Protein AF-A0A9W8NW38-F1 (afdb_monomer_lite)

Radius of gyration: 18.31 Å; chains: 1; bounding box: 57×44×34 Å

Organism: NCBI:txid2804962

InterPro domains:
  IPR018794 Uncharacterised protein family UPF0538 [PF10209] (23-87)
  IPR018794 Uncharacterised protein family UPF0538 [PTHR18444] (19-88)

Sequence (94 aa):
MATYTDFSDVHTNLARPKNSAILTVRVIKSFQYRT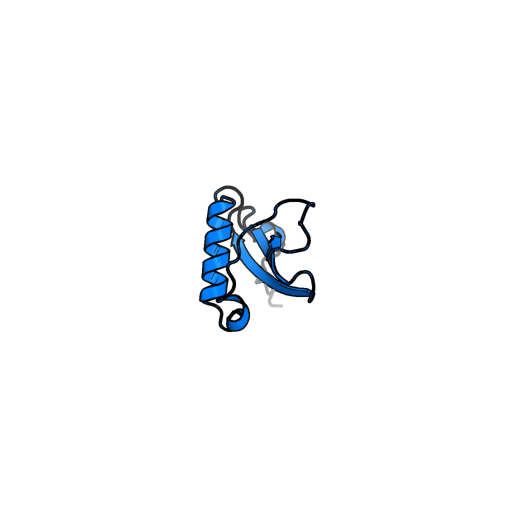ERSLVLKDINLETTTVGQLKDISRQAIQIQSGWKPYRNVELGKLLTGKNSHKNDCAVTA

Secondary structure (DSSP, 8-state):
-----------HHHHS-TT-EEEEEEEEEETTTTEEEEEEEEEE-TTT--HHHHHHHHHHHHHHSGGGGGGTTS---EE--SS---TTS-EEE-

Foldseek 3Di:
DDDDPPDDPPDVVNVDPPQWDWDWKWWFLALVVRDIDIDIDTGHGPVPDDPVNVVVVVLVCLVPDPVNVVVVPGDAPEADEDDDDDRGHGYMYD

Structure (mmCIF, N/CA/C/O backbone):
data_AF-A0A9W8NW38-F1
#
_entry.id   AF-A0A9W8NW38-F1
#
loop_
_atom_site.group_PDB
_atom_site.id
_atom_site.type_symbol
_atom_site.label_atom_id
_atom_site.label_alt_id
_atom_site.label_comp_id
_atom_site.label_asym_id
_atom_site.label_entity_id
_atom_site.label_seq_id
_atom_site.pdbx_PDB_ins_code
_atom_site.Cartn_x
_atom_site.Cartn_y
_atom_site.Cartn_z
_atom_site.occupancy
_atom_site.B_iso_or_equiv
_atom_site.auth_seq_id
_atom_site.auth_comp_id
_atom_site.auth_asym_id
_atom_site.auth_atom_id
_atom_site.pdbx_PDB_model_num
ATOM 1 N N . MET A 1 1 ? 43.422 -24.853 -8.299 1.00 49.69 1 MET A N 1
ATOM 2 C CA . MET A 1 1 ? 42.834 -23.610 -7.759 1.00 49.69 1 MET A CA 1
ATOM 3 C C . MET A 1 1 ? 41.580 -23.319 -8.571 1.00 49.69 1 MET A C 1
ATOM 5 O O . MET A 1 1 ? 41.711 -22.879 -9.703 1.00 49.69 1 MET A O 1
ATOM 9 N N . ALA A 1 2 ? 40.397 -23.693 -8.077 1.00 51.09 2 ALA A N 1
ATOM 10 C CA . ALA A 1 2 ? 39.141 -23.467 -8.794 1.00 51.09 2 ALA A CA 1
ATOM 11 C C . ALA A 1 2 ? 38.699 -22.011 -8.586 1.00 51.09 2 ALA A C 1
ATOM 13 O O . ALA A 1 2 ? 38.425 -21.601 -7.461 1.00 51.09 2 ALA A O 1
ATOM 14 N N . THR A 1 3 ? 38.689 -21.221 -9.654 1.00 58.81 3 THR A N 1
ATOM 15 C CA . THR A 1 3 ? 38.161 -19.854 -9.666 1.00 58.81 3 THR A CA 1
ATOM 16 C C . THR A 1 3 ? 36.636 -19.915 -9.678 1.00 58.81 3 THR A C 1
ATOM 18 O O . THR A 1 3 ? 36.044 -20.383 -10.648 1.00 58.81 3 THR A O 1
ATOM 21 N N . TYR A 1 4 ? 36.006 -19.492 -8.581 1.00 62.81 4 TYR A N 1
ATOM 22 C CA . TYR A 1 4 ? 34.551 -19.442 -8.431 1.00 62.81 4 TYR A CA 1
ATOM 23 C C . TYR A 1 4 ? 34.021 -18.156 -9.082 1.00 62.81 4 TYR A C 1
ATOM 25 O O . TYR A 1 4 ? 33.978 -17.102 -8.451 1.00 62.81 4 TYR A O 1
ATOM 33 N N . THR A 1 5 ? 33.676 -18.221 -10.368 1.00 65.69 5 THR A N 1
ATOM 34 C CA . THR A 1 5 ? 33.153 -17.079 -11.138 1.00 65.69 5 THR A CA 1
ATOM 35 C C . THR A 1 5 ? 31.622 -17.101 -11.163 1.00 65.69 5 THR A C 1
ATOM 37 O O . THR A 1 5 ? 31.024 -17.177 -12.229 1.00 65.69 5 THR A O 1
ATOM 40 N N . ASP A 1 6 ? 30.977 -17.082 -9.995 1.00 61.41 6 ASP A N 1
ATOM 41 C CA . ASP A 1 6 ? 29.505 -17.112 -9.890 1.00 61.41 6 ASP A CA 1
ATOM 42 C C . ASP A 1 6 ? 28.972 -16.039 -8.930 1.00 61.41 6 ASP A C 1
ATOM 44 O O . ASP A 1 6 ? 28.092 -16.261 -8.110 1.00 61.41 6 ASP A O 1
ATOM 48 N N . PHE A 1 7 ? 29.539 -14.837 -9.001 1.00 63.38 7 PHE A N 1
ATOM 49 C CA . PHE A 1 7 ? 28.880 -13.651 -8.469 1.00 63.38 7 PHE A CA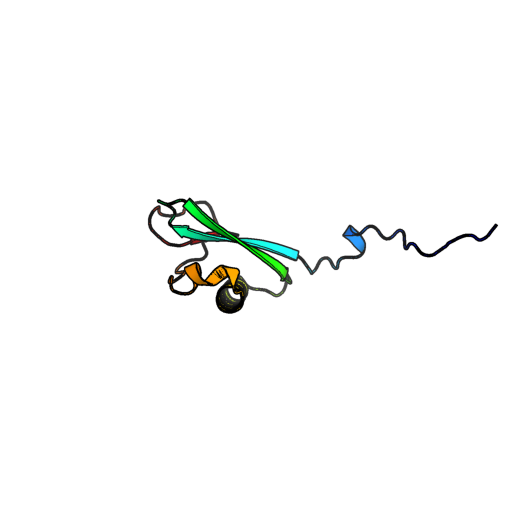 1
ATOM 50 C C . PHE A 1 7 ? 28.950 -12.576 -9.542 1.00 63.38 7 PHE A C 1
ATOM 52 O O . PHE A 1 7 ? 30.015 -12.041 -9.844 1.00 63.38 7 PHE A O 1
ATOM 59 N N . SER A 1 8 ? 27.812 -12.289 -10.169 1.00 66.00 8 SER A N 1
ATOM 60 C CA . SER A 1 8 ? 27.688 -11.140 -11.055 1.00 66.00 8 SER A CA 1
ATOM 61 C C . SER A 1 8 ? 27.897 -9.869 -10.226 1.00 66.00 8 SER A C 1
ATOM 63 O O . SER A 1 8 ? 27.025 -9.517 -9.431 1.00 66.00 8 SER A O 1
ATOM 65 N N . ASP A 1 9 ? 29.016 -9.171 -10.432 1.00 67.62 9 ASP A N 1
ATOM 66 C CA . ASP A 1 9 ? 29.370 -7.867 -9.828 1.00 67.62 9 ASP A CA 1
ATOM 67 C C . ASP A 1 9 ? 28.476 -6.712 -10.341 1.00 67.62 9 ASP A C 1
ATOM 69 O O . ASP A 1 9 ? 28.858 -5.549 -10.459 1.00 67.62 9 ASP A O 1
ATOM 73 N N . VAL A 1 10 ? 27.237 -7.018 -10.722 1.00 69.44 10 VAL A N 1
ATOM 74 C CA . VAL A 1 10 ? 26.283 -5.996 -11.125 1.00 69.44 10 VAL A CA 1
ATOM 75 C C . VAL A 1 10 ? 25.728 -5.387 -9.852 1.00 69.44 10 VAL A C 1
ATOM 77 O O . VAL A 1 10 ? 25.015 -6.030 -9.080 1.00 69.44 10 VAL A O 1
ATOM 80 N N . HIS A 1 11 ? 26.055 -4.117 -9.641 1.00 70.38 11 HIS A N 1
ATOM 81 C CA . HIS A 1 11 ? 25.548 -3.355 -8.514 1.00 70.38 11 HIS A CA 1
ATOM 82 C C . HIS A 1 11 ? 24.018 -3.424 -8.504 1.00 70.38 11 HIS A C 1
ATOM 84 O O . HIS A 1 11 ? 23.361 -3.210 -9.524 1.00 70.38 11 HIS A O 1
ATOM 90 N N . THR A 1 12 ? 23.427 -3.682 -7.339 1.00 63.47 12 THR A N 1
ATOM 91 C CA . THR A 1 12 ? 21.977 -3.901 -7.174 1.00 63.47 12 THR A CA 1
ATOM 92 C C . THR A 1 12 ? 21.138 -2.710 -7.656 1.00 63.47 12 THR A C 1
ATOM 94 O O . THR A 1 12 ? 19.974 -2.866 -8.012 1.00 63.47 12 THR A O 1
ATOM 97 N N . ASN A 1 13 ? 21.746 -1.519 -7.705 1.00 61.78 13 ASN A N 1
ATOM 98 C CA . ASN A 1 13 ? 21.168 -0.301 -8.271 1.00 61.78 13 ASN A CA 1
ATOM 99 C C . ASN A 1 13 ? 20.966 -0.375 -9.800 1.00 61.78 13 ASN A C 1
ATOM 101 O O . ASN A 1 13 ? 19.976 0.147 -10.299 1.00 61.78 13 ASN A O 1
ATOM 105 N N . LEU A 1 14 ? 21.871 -1.046 -10.522 1.00 62.88 14 LEU A N 1
ATOM 106 C CA . LEU A 1 14 ? 21.801 -1.264 -11.972 1.00 62.88 14 LEU A CA 1
ATOM 107 C C . LEU A 1 14 ? 20.973 -2.504 -12.327 1.00 62.88 14 LEU A C 1
ATOM 109 O O . LEU A 1 14 ? 20.330 -2.534 -13.371 1.00 62.88 14 LEU A O 1
ATOM 113 N N . ALA A 1 15 ? 20.982 -3.517 -11.453 1.00 64.00 15 ALA A N 1
ATOM 114 C CA . ALA A 1 15 ? 20.206 -4.742 -11.636 1.00 64.00 15 ALA A CA 1
ATOM 115 C C . ALA A 1 15 ? 18.692 -4.509 -11.508 1.00 64.00 15 ALA A C 1
ATOM 117 O O . ALA A 1 15 ? 17.901 -5.240 -12.106 1.00 64.00 15 ALA A O 1
ATOM 118 N N . ARG A 1 16 ? 18.267 -3.499 -10.735 1.00 64.62 16 ARG A N 1
ATOM 119 C CA . ARG A 1 16 ? 16.850 -3.158 -10.616 1.00 64.62 16 ARG A CA 1
ATOM 120 C C . ARG A 1 16 ? 16.446 -2.209 -11.750 1.00 64.62 16 ARG A C 1
ATOM 122 O O . ARG A 1 16 ? 17.072 -1.159 -11.903 1.00 64.62 16 ARG A O 1
ATOM 129 N N . PRO A 1 17 ? 15.406 -2.528 -12.541 1.00 66.38 17 PRO A N 1
ATOM 130 C CA . PRO A 1 17 ? 14.961 -1.639 -13.602 1.00 66.38 17 PRO A CA 1
ATOM 131 C C . PRO A 1 17 ? 14.568 -0.284 -13.007 1.00 66.38 17 PRO A C 1
ATOM 133 O O . PRO A 1 17 ? 13.839 -0.220 -12.019 1.00 66.38 17 PRO A O 1
ATOM 136 N N . LYS A 1 18 ? 15.019 0.811 -13.632 1.00 67.12 18 LYS A N 1
ATOM 137 C CA . LYS A 1 18 ? 14.696 2.190 -13.207 1.00 67.12 18 LYS A CA 1
ATOM 138 C C . LYS A 1 18 ? 13.191 2.449 -13.134 1.00 67.12 18 LYS A C 1
ATOM 140 O O . LYS A 1 18 ? 12.753 3.327 -12.401 1.00 67.12 18 LYS A O 1
ATOM 145 N N . ASN A 1 19 ? 12.422 1.650 -13.871 1.00 71.12 19 ASN A N 1
ATOM 146 C CA . ASN A 1 19 ? 10.975 1.716 -13.895 1.00 71.12 19 ASN A CA 1
ATOM 147 C C . ASN A 1 19 ? 10.298 0.949 -12.748 1.00 71.12 19 ASN A C 1
ATOM 149 O O . ASN A 1 19 ? 9.079 0.898 -12.715 1.00 71.12 19 ASN A O 1
ATOM 153 N N . SER A 1 20 ? 11.039 0.332 -11.818 1.00 72.06 20 SER A N 1
ATOM 154 C CA . SER A 1 20 ? 10.463 -0.255 -10.605 1.00 72.06 20 SER A CA 1
ATOM 155 C C . SER A 1 20 ? 10.894 0.538 -9.369 1.00 72.06 20 SER A C 1
ATOM 157 O O . SER A 1 20 ? 12.041 0.511 -8.900 1.00 72.06 20 SER A O 1
ATOM 159 N N . ALA A 1 21 ? 9.947 1.300 -8.831 1.00 78.12 21 ALA A N 1
ATOM 160 C CA . ALA A 1 21 ? 10.101 2.038 -7.592 1.00 78.12 21 ALA A CA 1
ATOM 161 C C . ALA A 1 21 ? 9.444 1.289 -6.432 1.00 78.12 21 ALA A C 1
ATOM 163 O O . ALA A 1 21 ? 8.453 0.573 -6.589 1.00 78.12 21 ALA A O 1
ATOM 164 N N . ILE A 1 22 ? 10.013 1.478 -5.242 1.00 83.25 22 ILE A N 1
ATOM 165 C CA . ILE A 1 22 ? 9.375 1.080 -3.991 1.00 83.25 22 ILE A CA 1
ATOM 166 C C . ILE A 1 22 ? 8.793 2.352 -3.394 1.00 83.25 22 ILE A C 1
ATOM 168 O O . ILE A 1 22 ? 9.541 3.274 -3.070 1.00 83.25 22 ILE A O 1
ATOM 172 N N . LEU A 1 23 ? 7.474 2.396 -3.256 1.00 82.62 23 LEU A N 1
ATOM 173 C CA . LEU A 1 23 ? 6.765 3.507 -2.635 1.00 82.62 23 LEU A CA 1
ATOM 174 C C . LEU A 1 23 ? 6.270 3.066 -1.265 1.00 82.62 23 LEU A C 1
ATOM 176 O O . LEU A 1 23 ? 5.631 2.023 -1.125 1.00 82.62 23 LEU A O 1
ATOM 180 N N . THR A 1 24 ? 6.573 3.860 -0.243 1.00 83.50 24 THR A N 1
ATOM 181 C CA . THR A 1 24 ? 6.071 3.614 1.109 1.00 83.50 24 THR A CA 1
ATOM 182 C C . THR A 1 24 ? 4.994 4.630 1.415 1.00 83.50 24 THR A C 1
ATOM 184 O O . THR A 1 24 ? 5.265 5.814 1.548 1.00 83.50 24 THR A O 1
ATOM 187 N N . VAL A 1 25 ? 3.768 4.149 1.537 1.00 83.25 25 VAL A N 1
ATOM 188 C CA . VAL A 1 25 ? 2.586 4.970 1.744 1.00 83.25 25 VAL A CA 1
ATOM 189 C C . VAL A 1 25 ? 2.163 4.863 3.204 1.00 83.25 25 VAL A C 1
ATOM 191 O O . VAL A 1 25 ? 1.840 3.782 3.693 1.00 83.25 25 VAL A O 1
ATOM 194 N N . ARG A 1 26 ? 2.143 5.979 3.928 1.00 82.00 26 ARG A N 1
ATOM 195 C CA . ARG A 1 26 ? 1.628 6.047 5.300 1.00 82.00 26 ARG A CA 1
ATOM 196 C C . ARG A 1 26 ? 0.115 6.169 5.264 1.00 82.00 26 ARG A C 1
ATOM 198 O O . ARG A 1 26 ? -0.434 7.134 4.742 1.00 82.00 26 ARG A O 1
ATOM 205 N N . VAL A 1 27 ? -0.559 5.188 5.842 1.00 81.62 27 VAL A N 1
ATOM 206 C CA . VAL A 1 27 ? -2.012 5.154 5.980 1.00 81.62 27 VA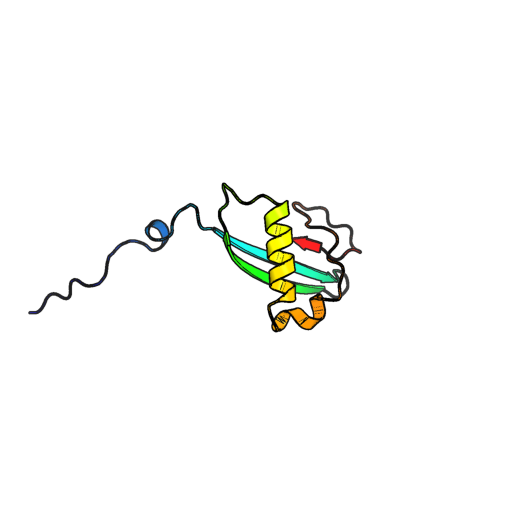L A CA 1
ATOM 207 C C . VAL A 1 27 ? -2.350 5.544 7.410 1.00 81.62 27 VAL A C 1
ATOM 209 O O . VAL A 1 27 ? -1.992 4.841 8.356 1.00 81.62 27 VAL A O 1
ATOM 212 N N . ILE A 1 28 ? -3.035 6.670 7.571 1.00 82.50 28 ILE A N 1
ATOM 213 C CA . ILE A 1 28 ? -3.351 7.265 8.866 1.00 82.50 28 ILE A CA 1
ATOM 214 C C . ILE A 1 28 ? -4.842 7.064 9.130 1.00 82.50 28 ILE A C 1
ATOM 216 O O . ILE A 1 28 ? -5.691 7.611 8.428 1.00 82.50 28 ILE A O 1
ATOM 220 N N . LYS A 1 29 ? -5.163 6.282 10.164 1.00 77.19 29 LYS A N 1
ATOM 221 C CA . LYS A 1 29 ? -6.540 6.081 10.643 1.00 77.19 29 LYS A CA 1
ATOM 222 C C . LYS A 1 29 ? -6.998 7.217 11.547 1.00 77.19 29 LYS A C 1
ATOM 224 O O . LYS A 1 29 ? -8.172 7.548 11.571 1.00 77.19 29 LYS A O 1
ATOM 229 N N . SER A 1 30 ? -6.101 7.789 12.339 1.00 71.31 30 SER A N 1
ATOM 230 C CA . SER A 1 30 ? -6.427 8.968 13.136 1.00 71.31 30 SER A CA 1
ATOM 231 C C . SER A 1 30 ? -5.177 9.777 13.421 1.00 71.31 30 SER A C 1
ATOM 233 O O . SER A 1 30 ? -4.226 9.272 14.021 1.00 71.31 30 SER A O 1
ATOM 235 N N . PHE A 1 31 ? -5.204 11.052 13.037 1.00 70.31 31 PHE A N 1
ATOM 236 C CA . PHE A 1 31 ? -4.146 11.998 13.379 1.00 70.31 31 PHE A CA 1
ATOM 237 C C . PHE A 1 31 ? -4.105 12.311 14.874 1.00 70.31 31 PHE A C 1
ATOM 239 O O . PHE A 1 31 ? -3.017 12.469 15.432 1.00 70.31 31 PHE A O 1
ATOM 246 N N . GLN A 1 32 ? -5.268 12.374 15.529 1.00 73.25 32 GLN A N 1
ATOM 247 C CA . GLN A 1 32 ? -5.374 12.681 16.955 1.00 73.25 32 GLN A CA 1
ATOM 248 C C . GLN A 1 32 ? -4.758 11.572 17.809 1.00 73.25 32 GLN A C 1
ATOM 250 O O . GLN A 1 32 ? -3.960 11.856 18.696 1.00 73.25 32 GLN A O 1
ATOM 255 N N . TYR A 1 33 ? -5.066 10.316 17.486 1.00 78.94 33 TYR A N 1
ATOM 256 C CA . TYR A 1 33 ? -4.566 9.148 18.215 1.00 78.94 33 TYR A CA 1
ATOM 257 C C . TYR A 1 33 ? -3.278 8.563 17.620 1.00 78.94 33 TYR A C 1
ATOM 259 O O . TYR A 1 33 ? -2.870 7.472 18.012 1.00 78.94 33 TYR A O 1
ATOM 267 N N . ARG A 1 34 ? -2.652 9.255 16.650 1.00 72.56 34 ARG A N 1
ATOM 268 C CA . ARG A 1 34 ? -1.401 8.840 15.979 1.00 72.56 34 ARG A CA 1
ATOM 269 C C . ARG A 1 34 ? -1.429 7.387 15.489 1.00 72.56 34 ARG A C 1
ATOM 271 O O . ARG A 1 34 ? -0.419 6.693 15.487 1.00 72.56 34 ARG A O 1
ATOM 278 N N . THR A 1 35 ? -2.606 6.912 15.092 1.00 80.19 35 THR A N 1
ATOM 279 C CA . THR A 1 35 ? -2.779 5.537 14.629 1.00 80.19 35 THR A CA 1
ATOM 280 C C . THR A 1 35 ? -2.520 5.508 13.135 1.00 80.19 35 THR A C 1
ATOM 282 O O . THR A 1 35 ? -3.373 5.901 12.335 1.00 80.19 35 THR A O 1
ATOM 285 N N . GLU A 1 36 ? -1.323 5.069 12.773 1.00 85.38 36 GLU A N 1
ATOM 286 C CA . GLU A 1 36 ? -0.865 4.969 11.395 1.00 85.38 36 GLU A CA 1
ATOM 287 C C . GLU A 1 36 ? -0.151 3.645 11.136 1.00 85.38 36 GLU A C 1
ATOM 289 O O . GLU A 1 36 ? 0.319 2.968 12.053 1.00 85.38 36 GLU A O 1
ATOM 294 N N . ARG A 1 37 ? -0.070 3.269 9.863 1.00 85.00 37 ARG A N 1
ATOM 295 C CA . ARG A 1 37 ? 0.698 2.114 9.408 1.00 85.00 37 ARG A CA 1
ATOM 296 C C . ARG A 1 37 ? 1.286 2.398 8.032 1.00 85.00 37 ARG A C 1
ATOM 298 O O . ARG A 1 37 ? 0.618 2.974 7.178 1.00 85.00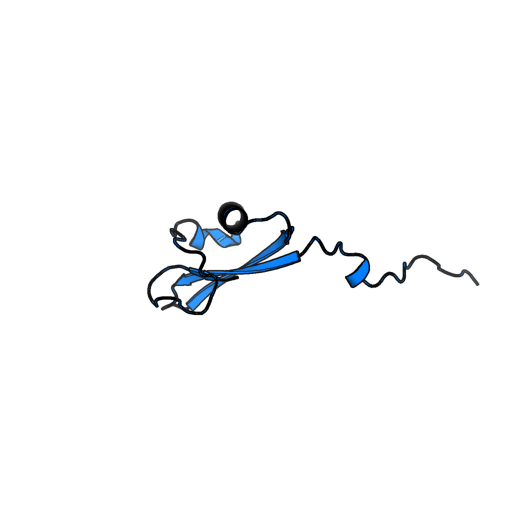 37 ARG A O 1
ATOM 305 N N . SER A 1 38 ? 2.527 1.977 7.814 1.00 86.62 38 SER A N 1
ATOM 306 C CA . SER A 1 38 ? 3.195 2.100 6.516 1.00 86.62 38 SER A CA 1
ATOM 307 C C . SER A 1 38 ? 2.868 0.902 5.626 1.00 86.62 38 SER A C 1
ATOM 309 O O . SER A 1 38 ? 3.116 -0.247 5.996 1.00 86.62 38 SER A O 1
ATOM 311 N N . LEU A 1 39 ? 2.312 1.171 4.449 1.00 86.19 39 LEU A N 1
ATOM 312 C CA . LEU A 1 39 ? 2.117 0.222 3.364 1.00 86.19 39 LEU A CA 1
ATOM 313 C C . LEU A 1 39 ? 3.292 0.343 2.397 1.00 86.19 39 LEU A C 1
ATOM 315 O O . LEU A 1 39 ? 3.485 1.382 1.774 1.00 86.19 39 LEU A O 1
ATOM 319 N N . VAL A 1 40 ? 4.076 -0.722 2.267 1.00 86.94 40 VAL A N 1
ATOM 320 C CA . VAL A 1 40 ? 5.180 -0.773 1.304 1.00 86.94 40 VAL A CA 1
ATOM 321 C C . VAL A 1 40 ? 4.665 -1.406 0.017 1.00 86.94 40 VAL A C 1
ATOM 323 O O . VAL A 1 40 ? 4.342 -2.594 -0.006 1.00 86.94 40 VAL A O 1
ATOM 326 N N . LEU A 1 41 ? 4.591 -0.607 -1.042 1.00 85.00 41 LEU A N 1
ATOM 327 C CA . LEU A 1 41 ? 4.264 -1.042 -2.392 1.00 85.00 41 LEU A CA 1
ATOM 328 C C . LEU A 1 41 ? 5.570 -1.255 -3.152 1.00 85.00 41 LEU A C 1
ATOM 330 O O . LEU A 1 41 ? 6.382 -0.338 -3.290 1.00 85.00 41 LEU A O 1
ATOM 334 N N . LYS A 1 42 ? 5.787 -2.488 -3.599 1.00 84.19 42 LYS A N 1
ATOM 335 C CA . LYS A 1 42 ? 6.953 -2.872 -4.395 1.00 84.19 42 LYS A CA 1
ATOM 336 C C . LYS A 1 42 ? 6.564 -2.889 -5.869 1.00 84.19 42 LYS A C 1
ATOM 338 O O . LYS A 1 42 ? 5.398 -3.103 -6.186 1.00 84.19 42 LYS A O 1
ATOM 343 N N . ASP A 1 43 ? 7.552 -2.659 -6.726 1.00 81.62 43 ASP A N 1
ATOM 344 C CA . ASP A 1 43 ? 7.426 -2.784 -8.180 1.00 81.62 43 ASP A CA 1
ATOM 345 C C . ASP A 1 43 ? 6.374 -1.861 -8.813 1.00 81.62 43 ASP A C 1
ATOM 347 O O . ASP A 1 43 ? 5.668 -2.231 -9.749 1.00 81.62 43 ASP A O 1
ATOM 351 N N . ILE A 1 44 ? 6.287 -0.623 -8.315 1.00 81.25 44 ILE A N 1
ATOM 352 C CA . ILE A 1 44 ? 5.429 0.405 -8.907 1.00 81.25 44 ILE A CA 1
ATOM 353 C C . ILE A 1 44 ? 6.170 1.117 -10.036 1.00 81.25 44 ILE A C 1
ATOM 355 O O . ILE A 1 44 ? 7.281 1.618 -9.849 1.00 81.25 44 ILE A O 1
ATOM 359 N N . ASN A 1 45 ? 5.520 1.189 -11.196 1.00 81.56 45 ASN A N 1
ATOM 360 C CA . ASN A 1 45 ? 6.034 1.875 -12.371 1.00 81.56 45 ASN A CA 1
ATOM 361 C C . ASN A 1 45 ? 5.695 3.370 -12.341 1.00 81.56 45 ASN A C 1
ATOM 363 O O . ASN A 1 45 ? 4.535 3.739 -12.514 1.00 81.56 45 ASN A O 1
ATOM 367 N N . LEU A 1 46 ? 6.699 4.222 -12.115 1.00 73.38 46 LEU A N 1
ATOM 368 C CA . LEU A 1 46 ? 6.521 5.672 -11.944 1.00 73.38 46 LEU A CA 1
ATOM 369 C C . LEU A 1 46 ? 6.090 6.401 -13.223 1.00 73.38 46 LEU A C 1
ATOM 371 O O . LEU A 1 46 ? 5.544 7.496 -13.130 1.00 73.38 46 LEU A O 1
ATOM 375 N N . GLU A 1 47 ? 6.337 5.825 -14.398 1.00 75.44 47 GLU A N 1
ATOM 376 C CA . GLU A 1 47 ? 5.971 6.437 -15.678 1.00 75.44 47 GLU A CA 1
ATOM 377 C C . GLU A 1 47 ? 4.505 6.172 -16.023 1.00 75.44 47 GLU A C 1
ATOM 379 O O . GLU A 1 47 ? 3.829 7.028 -16.592 1.00 75.44 47 GLU A O 1
ATOM 384 N N . THR A 1 48 ? 3.999 4.990 -15.667 1.00 79.44 48 THR A N 1
ATOM 385 C CA . THR A 1 48 ? 2.657 4.556 -16.068 1.00 79.44 48 THR A CA 1
ATOM 386 C C . THR A 1 48 ? 1.622 4.688 -14.961 1.00 79.44 48 THR A C 1
ATOM 388 O O . THR A 1 48 ? 0.440 4.864 -15.259 1.00 79.44 48 THR A O 1
ATOM 391 N N . THR A 1 49 ? 2.015 4.557 -13.687 1.00 78.06 49 THR A N 1
ATOM 392 C CA . THR A 1 49 ? 1.039 4.581 -12.591 1.00 78.06 49 THR A CA 1
ATOM 393 C C . THR A 1 49 ? 0.637 5.999 -12.232 1.00 78.06 49 THR A C 1
ATOM 395 O O . THR A 1 49 ? 1.420 6.820 -11.762 1.00 78.06 49 THR A O 1
ATOM 398 N N . THR A 1 50 ? -0.647 6.278 -12.426 1.00 81.31 50 THR A N 1
ATOM 399 C CA . THR A 1 50 ? -1.246 7.538 -11.993 1.00 81.31 50 THR A CA 1
ATOM 400 C C . THR A 1 50 ? -1.573 7.500 -10.502 1.00 81.31 50 THR A C 1
ATOM 402 O O . THR A 1 50 ? -1.770 6.441 -9.901 1.00 81.31 50 THR A O 1
ATOM 405 N N . VAL A 1 51 ? -1.716 8.680 -9.896 1.00 78.75 51 VAL A N 1
ATOM 406 C CA . VAL A 1 51 ? -2.098 8.829 -8.480 1.00 78.75 51 VAL A CA 1
ATOM 407 C C . VAL A 1 51 ? -3.426 8.118 -8.163 1.00 78.75 51 VAL A C 1
ATOM 409 O O . VAL A 1 51 ? -3.586 7.557 -7.079 1.00 78.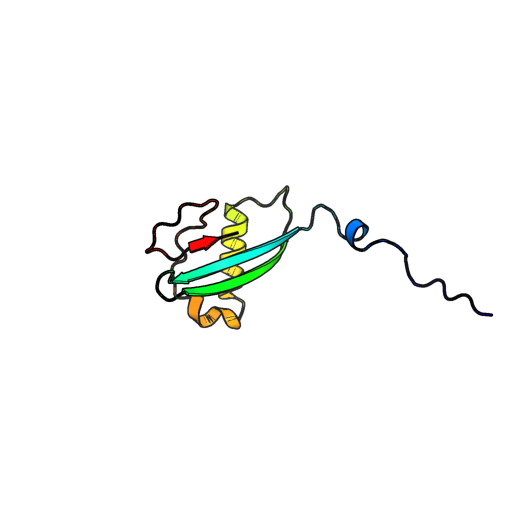75 51 VAL A O 1
ATOM 412 N N . GLY A 1 52 ? -4.367 8.092 -9.116 1.00 79.50 52 GLY A N 1
ATOM 413 C CA . GLY A 1 52 ? -5.635 7.369 -8.980 1.00 79.50 52 GLY A CA 1
ATOM 414 C C . GLY A 1 52 ? -5.437 5.855 -8.876 1.00 79.50 52 GLY A C 1
ATOM 415 O O . GLY A 1 52 ? -5.911 5.236 -7.927 1.00 79.50 52 GLY A O 1
ATOM 416 N N . GLN A 1 53 ? -4.646 5.275 -9.781 1.00 81.31 53 GLN A N 1
ATOM 417 C CA . GLN A 1 53 ? -4.320 3.845 -9.744 1.00 81.31 53 GLN A CA 1
ATOM 418 C C . GLN A 1 53 ? -3.560 3.469 -8.469 1.00 81.31 53 GLN A C 1
ATOM 420 O O . GLN A 1 53 ? -3.855 2.448 -7.851 1.00 81.31 53 GLN A O 1
ATOM 425 N N . LEU A 1 54 ? -2.633 4.319 -8.019 1.00 80.56 54 LEU A N 1
ATOM 426 C CA . LEU A 1 54 ? -1.901 4.100 -6.771 1.00 80.56 54 LEU A CA 1
ATOM 427 C C . LEU A 1 54 ? -2.845 4.055 -5.558 1.00 80.56 54 LEU A C 1
ATOM 429 O O . LEU A 1 54 ? -2.654 3.244 -4.645 1.00 80.56 54 LEU A O 1
ATOM 433 N N . LYS A 1 55 ? -3.893 4.888 -5.556 1.00 80.00 55 LYS A N 1
ATOM 434 C CA . LYS A 1 55 ? -4.935 4.887 -4.521 1.00 80.00 55 LYS A CA 1
ATOM 435 C C . LYS A 1 55 ? -5.718 3.577 -4.520 1.00 80.00 55 LYS A C 1
ATOM 437 O O . LYS A 1 55 ? -5.950 3.013 -3.450 1.00 80.00 55 LYS A O 1
ATOM 442 N N . ASP A 1 56 ? -6.099 3.084 -5.692 1.00 84.56 56 ASP A N 1
ATOM 443 C CA . ASP A 1 56 ? -6.873 1.849 -5.808 1.00 84.56 56 ASP A CA 1
ATOM 444 C C . ASP A 1 56 ? -6.049 0.620 -5.420 1.00 84.56 56 ASP A C 1
ATOM 446 O O . ASP A 1 56 ? -6.520 -0.194 -4.623 1.00 84.56 56 ASP A O 1
ATOM 450 N N . ILE A 1 57 ? -4.787 0.547 -5.856 1.00 85.25 57 ILE A N 1
ATOM 451 C CA . ILE A 1 57 ? -3.831 -0.489 -5.437 1.00 85.25 57 ILE A CA 1
ATOM 452 C C . ILE A 1 57 ? -3.665 -0.472 -3.914 1.00 85.25 57 ILE A C 1
ATOM 454 O O . ILE A 1 57 ? -3.753 -1.512 -3.260 1.00 85.25 57 ILE A O 1
ATOM 458 N N . SER A 1 58 ? -3.479 0.712 -3.325 1.00 82.94 58 SER A N 1
ATOM 459 C CA . SER A 1 58 ? -3.348 0.858 -1.872 1.00 82.94 58 SER A CA 1
ATOM 460 C C . SER A 1 58 ? -4.604 0.375 -1.143 1.00 82.94 58 SER A C 1
ATOM 462 O O . SER A 1 58 ? -4.510 -0.363 -0.161 1.00 82.94 58 SER A O 1
ATOM 464 N N . ARG A 1 59 ? -5.794 0.736 -1.642 1.00 82.44 59 ARG A N 1
ATOM 465 C CA . ARG A 1 59 ? -7.078 0.311 -1.069 1.00 82.44 59 ARG A CA 1
ATOM 466 C C . ARG A 1 59 ? -7.244 -1.206 -1.140 1.00 82.44 59 ARG A C 1
ATOM 468 O O . ARG A 1 59 ? -7.633 -1.816 -0.147 1.00 82.44 59 ARG A O 1
ATOM 475 N N . GLN A 1 60 ? -6.921 -1.821 -2.274 1.00 86.81 60 GLN A N 1
ATOM 476 C CA . GLN A 1 60 ? -6.971 -3.274 -2.434 1.00 86.81 60 GLN A CA 1
ATOM 477 C C . GLN A 1 60 ? -5.982 -3.976 -1.499 1.00 86.81 60 GLN A C 1
ATOM 479 O O . GLN A 1 60 ? -6.359 -4.920 -0.806 1.00 86.81 60 GLN A O 1
ATOM 484 N N . ALA A 1 61 ? -4.748 -3.480 -1.394 1.00 86.50 61 ALA A N 1
ATOM 485 C CA . ALA A 1 61 ? -3.733 -4.052 -0.512 1.00 86.50 61 ALA A CA 1
ATOM 486 C C . ALA A 1 61 ? -4.173 -4.056 0.965 1.00 86.50 61 ALA A C 1
ATOM 488 O O . ALA A 1 61 ? -3.974 -5.051 1.664 1.00 86.50 61 ALA A O 1
ATOM 489 N N . ILE A 1 62 ? -4.838 -2.991 1.422 1.00 84.38 62 ILE A N 1
ATOM 490 C CA . ILE A 1 62 ? -5.425 -2.880 2.770 1.00 84.38 62 ILE A CA 1
ATOM 491 C C . ILE A 1 62 ? -6.553 -3.906 2.984 1.00 84.38 62 ILE A C 1
ATOM 493 O O . ILE A 1 62 ? -6.703 -4.463 4.075 1.00 84.38 62 ILE A O 1
ATOM 497 N N . GLN A 1 63 ? -7.352 -4.192 1.954 1.00 82.81 63 GLN A N 1
ATOM 498 C CA . GLN A 1 63 ? -8.422 -5.190 2.045 1.00 82.81 63 GLN A CA 1
ATOM 499 C C . GLN A 1 63 ? -7.889 -6.628 2.035 1.00 82.81 63 GLN A C 1
ATOM 501 O O . GLN A 1 63 ? -8.428 -7.484 2.734 1.00 82.81 63 GLN A O 1
ATOM 506 N N . ILE A 1 64 ? -6.807 -6.899 1.303 1.00 86.81 64 ILE A N 1
ATOM 507 C CA . ILE A 1 64 ? -6.240 -8.247 1.154 1.00 86.81 64 ILE A CA 1
ATOM 508 C C . ILE A 1 64 ? -5.396 -8.627 2.373 1.00 86.81 64 ILE A C 1
ATOM 510 O O . ILE A 1 64 ? -5.587 -9.684 2.976 1.00 86.81 64 ILE A O 1
ATOM 514 N N . GLN A 1 65 ? -4.469 -7.760 2.779 1.00 86.44 65 GLN A N 1
ATOM 515 C CA . GLN A 1 65 ? -3.498 -8.094 3.815 1.00 86.44 65 GLN A CA 1
ATOM 516 C C . GLN A 1 65 ? -4.173 -8.225 5.193 1.00 86.44 65 GLN A C 1
ATOM 518 O O . GLN A 1 65 ? -4.940 -7.362 5.634 1.00 86.44 65 GLN A O 1
ATOM 523 N N . SER A 1 66 ? -3.879 -9.311 5.911 1.00 77.81 66 SER A N 1
ATOM 524 C CA . SER A 1 66 ? -4.489 -9.631 7.214 1.00 77.81 66 SER A CA 1
ATOM 525 C C . SER A 1 66 ? -4.153 -8.605 8.303 1.00 77.81 66 SER A C 1
ATOM 527 O O . SER A 1 66 ? -5.003 -8.282 9.134 1.00 77.81 66 SER A O 1
ATOM 529 N N . GLY A 1 67 ? -2.956 -8.009 8.251 1.00 81.38 67 GLY A N 1
ATOM 530 C CA . GLY A 1 67 ? -2.521 -6.962 9.182 1.00 81.38 67 GLY A CA 1
ATOM 531 C C . GLY A 1 67 ? -3.371 -5.686 9.131 1.00 81.38 67 GLY A C 1
ATOM 532 O O . GLY A 1 67 ? -3.367 -4.896 10.071 1.00 81.38 67 GLY A O 1
ATOM 533 N N . TRP A 1 68 ? -4.145 -5.486 8.070 1.00 81.81 68 TRP A N 1
ATOM 534 C CA . TRP A 1 68 ? -4.901 -4.259 7.840 1.00 81.81 68 TRP A CA 1
ATOM 535 C C . TRP A 1 68 ? -6.369 -4.348 8.257 1.00 81.81 68 TRP A C 1
ATOM 537 O O . TRP A 1 68 ? -7.109 -3.383 8.089 1.00 81.81 68 TRP A O 1
ATOM 547 N N . LYS A 1 69 ? -6.785 -5.451 8.896 1.00 81.69 69 LYS A N 1
ATOM 548 C CA . LYS A 1 69 ? -8.132 -5.641 9.461 1.00 81.69 69 LYS A CA 1
ATOM 549 C C . LYS A 1 69 ? -8.698 -4.409 10.208 1.00 81.69 69 LYS A C 1
ATOM 551 O O . LYS A 1 69 ? -9.833 -4.047 9.911 1.00 81.69 69 LYS A O 1
ATOM 556 N N . PRO A 1 70 ? -7.954 -3.697 11.088 1.00 81.06 70 PRO A N 1
ATOM 557 C CA . PRO A 1 70 ? -8.485 -2.515 11.787 1.00 81.06 70 PRO A CA 1
ATOM 558 C C . PRO A 1 70 ? -8.646 -1.253 10.916 1.00 81.06 70 PRO A C 1
ATOM 560 O O . PRO A 1 70 ? -9.225 -0.270 11.388 1.00 81.06 70 PRO A O 1
ATOM 563 N N . TYR A 1 71 ? -8.134 -1.274 9.681 1.00 76.56 71 TYR A N 1
ATOM 564 C CA . TYR A 1 71 ? -8.197 -0.192 8.693 1.00 76.56 71 TYR A CA 1
ATOM 565 C C . TYR A 1 71 ? -9.232 -0.456 7.584 1.00 76.56 71 TYR A C 1
ATOM 567 O O . TYR A 1 71 ? -9.563 0.463 6.845 1.00 76.56 71 TYR A O 1
ATOM 575 N N . ARG A 1 72 ? -9.784 -1.677 7.474 1.00 77.94 72 ARG A N 1
ATOM 576 C CA . ARG A 1 72 ? -10.753 -2.047 6.419 1.00 77.94 72 ARG A CA 1
ATOM 577 C C . ARG A 1 72 ? -12.097 -1.333 6.524 1.00 77.94 72 ARG A C 1
ATOM 579 O O . ARG A 1 72 ? -12.737 -1.122 5.503 1.00 77.94 72 ARG A O 1
ATOM 586 N N . ASN A 1 73 ? -12.505 -0.994 7.747 1.00 70.44 73 ASN A N 1
ATOM 587 C CA . ASN A 1 73 ? -13.803 -0.380 8.041 1.00 70.44 73 ASN A CA 1
ATOM 588 C C . ASN A 1 73 ? -13.749 1.157 8.080 1.00 70.44 73 ASN A C 1
ATOM 590 O O . ASN A 1 73 ? -14.707 1.798 8.495 1.00 70.44 73 ASN A O 1
ATOM 594 N N . VAL A 1 74 ? -12.598 1.743 7.740 1.00 66.69 74 VAL A N 1
ATOM 595 C CA . VAL A 1 74 ? -12.384 3.191 7.755 1.00 66.69 74 VAL A CA 1
ATOM 596 C C . VAL A 1 74 ? -12.438 3.689 6.321 1.00 66.69 74 VAL A C 1
ATOM 598 O O . VAL A 1 74 ? -11.695 3.211 5.462 1.00 66.69 74 VAL A O 1
ATOM 601 N N . GLU A 1 75 ? -13.302 4.664 6.060 1.00 61.81 75 GLU A N 1
ATOM 602 C CA . GLU A 1 75 ? -13.370 5.319 4.762 1.00 61.81 75 GLU A CA 1
ATOM 603 C C . GLU A 1 75 ? -12.138 6.222 4.584 1.00 61.81 75 GLU A C 1
ATOM 605 O O . GLU A 1 75 ? -12.058 7.341 5.089 1.00 61.81 75 GLU A O 1
ATOM 610 N N . LEU A 1 76 ? -11.110 5.701 3.908 1.00 63.47 76 LEU A N 1
ATOM 611 C CA . LEU A 1 76 ? -9.888 6.443 3.592 1.00 63.47 76 LEU A CA 1
ATOM 612 C C . LEU A 1 76 ? -10.195 7.468 2.486 1.00 63.47 76 LEU A C 1
ATOM 614 O O . LEU A 1 76 ? -10.073 7.188 1.289 1.00 63.47 76 LEU A O 1
ATOM 618 N N . GLY A 1 77 ? -10.662 8.646 2.906 1.00 50.66 77 GLY A N 1
ATOM 619 C CA . GLY A 1 77 ? -11.263 9.656 2.036 1.00 50.66 77 GLY A CA 1
ATOM 620 C C . GLY A 1 77 ? -10.287 10.389 1.111 1.00 50.66 77 GLY A C 1
ATOM 621 O O . GLY A 1 77 ? -10.629 10.645 -0.045 1.00 50.66 77 GLY A O 1
ATOM 622 N N . LYS A 1 78 ? -9.057 10.704 1.540 1.00 54.62 78 LYS A N 1
ATOM 623 C CA . LYS A 1 78 ? -8.143 11.562 0.758 1.00 54.62 78 LYS A CA 1
ATOM 624 C C . LYS A 1 78 ? -6.682 11.097 0.818 1.00 54.62 78 LYS A C 1
ATOM 626 O O . LYS A 1 78 ? -6.108 10.929 1.892 1.00 54.62 78 LYS A O 1
ATOM 631 N N . LEU A 1 79 ? -6.083 10.910 -0.364 1.00 54.12 79 LEU A N 1
ATOM 632 C CA . LEU A 1 79 ? -4.629 10.855 -0.525 1.00 54.12 79 LEU A CA 1
ATOM 633 C C . LEU A 1 79 ? -4.147 12.308 -0.550 1.00 54.12 79 LEU A C 1
ATOM 635 O O . LEU A 1 79 ? -4.560 13.066 -1.426 1.00 54.12 79 LEU A O 1
ATOM 639 N N . LEU A 1 80 ? -3.355 12.713 0.439 1.00 50.09 80 LEU A N 1
ATOM 640 C CA . LEU A 1 80 ? -2.824 14.070 0.532 1.00 50.09 80 LEU A CA 1
ATOM 641 C C . LEU A 1 80 ? -1.377 14.057 0.047 1.00 50.09 80 LEU A C 1
ATOM 643 O O . LEU A 1 80 ? -0.459 13.705 0.787 1.00 50.09 80 LEU A O 1
ATOM 647 N N . THR A 1 81 ? -1.176 14.457 -1.203 1.00 44.81 81 THR A N 1
ATOM 648 C CA . THR A 1 81 ? 0.134 14.804 -1.753 1.00 44.81 81 THR A CA 1
ATOM 649 C C . THR A 1 81 ? 0.429 16.264 -1.403 1.00 44.81 81 THR A C 1
ATOM 651 O O . THR A 1 81 ? -0.024 17.182 -2.077 1.00 44.81 81 THR A O 1
ATOM 654 N N . GLY A 1 82 ? 1.172 16.486 -0.315 1.00 38.00 82 GLY A N 1
ATOM 655 C CA . GLY A 1 82 ? 1.718 17.802 0.042 1.00 38.00 82 GLY A CA 1
ATOM 656 C C . GLY A 1 82 ? 1.126 18.449 1.301 1.00 38.00 82 GLY A C 1
ATOM 657 O O . GLY A 1 82 ? -0.058 18.757 1.354 1.00 38.00 82 GLY A O 1
ATOM 658 N N . LYS A 1 83 ? 2.020 18.654 2.285 1.00 36.38 83 LYS A N 1
ATOM 659 C CA . LYS A 1 83 ? 2.104 19.562 3.464 1.00 36.38 83 LYS A CA 1
ATOM 660 C C . LYS A 1 83 ? 0.868 20.076 4.234 1.00 36.38 83 LYS A C 1
ATOM 662 O O . LYS A 1 83 ? 1.053 20.490 5.374 1.00 36.38 83 LYS A O 1
ATOM 667 N N . ASN A 1 84 ? -0.359 20.013 3.729 1.00 38.81 84 ASN A N 1
ATOM 668 C CA . ASN A 1 84 ? -1.514 20.681 4.335 1.00 38.81 84 ASN A CA 1
ATOM 669 C C . ASN A 1 84 ? -2.603 19.662 4.700 1.00 38.81 84 ASN A C 1
ATOM 671 O O . ASN A 1 84 ? -3.647 19.577 4.057 1.00 38.81 84 ASN A O 1
ATOM 675 N N . SER A 1 85 ? -2.354 18.862 5.740 1.00 44.84 85 SER A N 1
ATOM 676 C CA . SER A 1 85 ? -3.373 17.969 6.312 1.00 44.84 85 SER A CA 1
ATOM 677 C C . SER A 1 85 ? -4.221 18.728 7.333 1.00 44.84 85 SER A C 1
ATOM 679 O O . SER A 1 85 ? -3.724 19.111 8.392 1.00 44.84 85 SER A O 1
ATOM 681 N N . HIS A 1 86 ? -5.502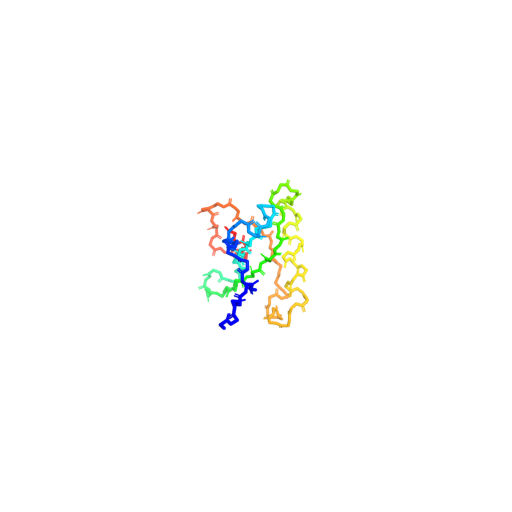 18.954 7.022 1.00 43.38 86 HIS A N 1
ATOM 682 C CA . HIS A 1 86 ? -6.482 19.383 8.022 1.00 43.38 86 HIS A CA 1
ATOM 683 C C . HIS A 1 86 ? -6.629 18.276 9.076 1.00 43.38 86 HIS A C 1
ATOM 685 O O . HIS A 1 86 ? -6.783 17.101 8.753 1.00 43.38 86 HIS A O 1
ATOM 691 N N . LYS A 1 87 ? -6.545 18.676 10.345 1.00 45.41 87 LYS A N 1
ATOM 692 C CA . LYS A 1 87 ? -6.217 17.866 11.534 1.00 45.41 87 LYS A CA 1
ATOM 693 C C . LYS A 1 87 ? -7.186 16.710 11.865 1.00 45.41 87 LYS A C 1
ATOM 695 O O . LYS A 1 87 ? -6.920 15.967 12.808 1.00 45.41 87 LYS A O 1
ATOM 700 N N . ASN A 1 88 ? -8.271 16.539 11.106 1.00 39.34 88 ASN A N 1
ATOM 701 C CA . ASN A 1 88 ? -9.442 15.768 11.530 1.00 39.34 88 ASN A CA 1
ATOM 702 C C . ASN A 1 88 ? -9.838 14.601 10.596 1.00 39.34 88 ASN A C 1
ATOM 704 O O . ASN A 1 88 ? -10.707 13.826 10.979 1.00 39.34 88 ASN A O 1
ATOM 708 N N . ASP A 1 89 ? -9.193 14.418 9.435 1.00 43.44 89 ASP A N 1
ATOM 709 C CA . ASP A 1 89 ? -9.569 13.377 8.457 1.00 43.44 89 ASP A CA 1
ATOM 710 C C . ASP A 1 89 ? -8.549 12.231 8.375 1.00 43.44 89 ASP A C 1
ATOM 712 O O . ASP A 1 89 ? -7.353 12.439 8.540 1.00 43.44 89 ASP A O 1
ATOM 716 N N . CYS A 1 90 ? -8.993 11.008 8.072 1.00 44.78 90 CYS A N 1
ATOM 717 C CA . CYS A 1 90 ? -8.095 9.888 7.763 1.00 44.78 90 CYS A CA 1
ATOM 718 C C . CYS A 1 90 ? -7.345 10.175 6.452 1.00 44.78 90 CYS A C 1
ATOM 720 O O . CYS A 1 90 ? -7.981 10.316 5.403 1.00 44.78 90 CYS A O 1
ATOM 722 N N . ALA A 1 91 ? -6.012 10.250 6.488 1.00 53.78 91 ALA A N 1
ATOM 723 C CA . ALA A 1 91 ? -5.209 10.592 5.315 1.00 53.78 91 ALA A CA 1
ATOM 724 C C . ALA A 1 91 ? -4.234 9.489 4.921 1.00 53.78 91 ALA A C 1
ATOM 726 O O . ALA A 1 91 ? -3.724 8.731 5.746 1.00 53.78 91 ALA A O 1
ATOM 727 N N . VAL A 1 92 ? -3.951 9.443 3.626 1.00 50.31 92 VAL A N 1
ATOM 728 C CA . VAL A 1 92 ? -2.904 8.608 3.053 1.00 50.31 92 VAL A CA 1
ATOM 729 C C . VAL A 1 92 ? -1.813 9.539 2.522 1.00 50.31 92 VAL A C 1
ATOM 731 O O . VAL A 1 92 ? -2.091 10.377 1.664 1.00 50.31 92 VAL A O 1
ATOM 734 N N . THR A 1 93 ? -0.600 9.438 3.061 1.00 50.12 93 THR A N 1
ATOM 735 C CA . THR A 1 93 ? 0.548 10.290 2.709 1.00 50.12 93 THR A CA 1
ATOM 736 C C . THR A 1 93 ? 1.638 9.423 2.088 1.00 50.12 93 THR A C 1
ATOM 738 O O . THR A 1 93 ? 2.033 8.425 2.688 1.00 50.12 93 THR A O 1
ATOM 741 N N . ALA A 1 94 ? 2.089 9.785 0.888 1.00 43.91 94 ALA A N 1
ATOM 742 C CA . ALA A 1 94 ? 3.205 9.150 0.184 1.00 43.91 94 ALA A CA 1
ATOM 743 C C . ALA A 1 94 ? 4.490 9.970 0.358 1.00 43.91 94 ALA A C 1
ATOM 745 O O . ALA A 1 94 ? 4.367 11.212 0.483 1.00 43.91 94 ALA A O 1
#

pLDDT: mean 70.09, std 14.51, range [36.38, 86.94]